Protein AF-A0A6G7YXG2-F1 (afdb_monomer)

Foldseek 3Di:
DQDFFKKWWWDPVVVVVVPDVCVVQWDFDDDDPTTIIGTARDWDDPDQWIWGWHWDADPVRDIDIDIDTHGPNGTDDMDGGDDPPDDDDPDDPDPVVVVVVVPPPD

Secondary structure (DSSP, 8-state):
----EEEEEE-HHHHHHHHHHHGGG-EE-SSTTPPEEEEESEEE-SSSEEEEEEEEE-TTS-EEEEEEEEEGGGEEEEEEE--TTS--S-----TTTHHHHTTS--

Sequence (106 aa):
MATTGYIVYLFPPAIEALGAPAQPLLQKGEGEGAEHFFVCKEVDTAGALVELTIEGRDAQGRGTEIELMIPMNMVRMIVSAHVEDAAFGFRVRTSEESAKQTNLNL

pLDDT: mean 79.03, std 17.83, range [39.31, 95.69]

Solvent-accessible surface area (backbone atoms only — not comparable to full-atom values): 6653 Å² total; per-residue (Å²): 133,89,69,64,28,34,39,40,32,45,38,77,72,36,61,66,72,58,39,76,85,47,52,88,63,50,44,68,53,81,71,90,89,43,55,44,27,37,68,24,65,47,78,47,68,89,58,88,37,31,38,34,33,30,80,47,62,47,101,85,68,46,82,38,79,44,82,44,76,42,59,53,91,32,54,69,47,77,45,80,40,71,65,92,92,59,83,86,72,94,67,83,79,56,80,70,61,70,62,54,72,76,66,78,85,124

Nearest PDB structures (foldseek):
  8apo-assembly1_An  TM=3.862E-01  e=7.333E-01  Polytomella magna
  3m1u-assembly1_B  TM=4.983E-01  e=2.526E+00  Nitratidesulfovibrio vulgaris str. Hildenborough
  8cll-assembly1_F  TM=4.288E-01  e=5.973E+00  Homo sapiens
  8ytr-assembly1_A  TM=3.240E-01  e=7.407E+00  Thioalkalivibrio paradoxus ARh 1

Radius of gyration: 15.36 Å; Cα contacts (8 Å, |Δi|>4): 148; chains: 1; bounding box: 38×34×43 Å

Mean predicted aligned error: 10.18 Å

Structure (mmCIF, N/CA/C/O backbone):
data_AF-A0A6G7YXG2-F1
#
_entry.id   AF-A0A6G7YXG2-F1
#
loop_
_atom_site.group_PDB
_atom_site.id
_atom_site.type_symbol
_atom_site.label_atom_id
_atom_site.label_alt_id
_atom_site.label_comp_id
_atom_site.label_asym_id
_atom_site.label_entity_id
_atom_site.label_seq_id
_atom_site.pdbx_PDB_ins_code
_atom_site.Cartn_x
_atom_site.Cartn_y
_atom_site.Cartn_z
_atom_site.occupancy
_atom_site.B_iso_or_equiv
_atom_site.auth_seq_id
_atom_site.auth_comp_id
_atom_site.auth_asym_id
_atom_site.auth_atom_id
_atom_site.pdbx_PDB_model_num
ATOM 1 N N . MET A 1 1 ? 8.613 3.436 17.740 1.00 39.31 1 MET A N 1
ATOM 2 C CA . MET A 1 1 ? 7.191 3.053 17.837 1.00 39.31 1 MET A CA 1
ATOM 3 C C . MET A 1 1 ? 7.017 1.837 16.955 1.00 39.31 1 MET A C 1
ATOM 5 O O . MET A 1 1 ? 7.351 1.935 15.784 1.00 39.31 1 MET A O 1
ATOM 9 N N . ALA A 1 2 ? 6.657 0.687 17.521 1.00 42.94 2 ALA A N 1
ATOM 10 C CA . ALA A 1 2 ? 6.460 -0.525 16.734 1.00 42.94 2 ALA A CA 1
ATOM 11 C C . ALA A 1 2 ? 5.064 -0.461 16.104 1.00 42.94 2 ALA A C 1
ATOM 13 O O . ALA A 1 2 ? 4.066 -0.443 16.820 1.00 42.94 2 ALA A O 1
ATOM 14 N N . THR A 1 3 ? 5.015 -0.322 14.783 1.00 53.28 3 THR A N 1
ATOM 15 C CA . THR A 1 3 ? 3.770 -0.227 14.020 1.00 53.28 3 THR A CA 1
ATOM 16 C C . THR A 1 3 ? 3.266 -1.638 13.746 1.00 53.28 3 THR A C 1
ATOM 18 O O . THR A 1 3 ? 3.894 -2.374 12.989 1.00 53.28 3 THR A O 1
ATOM 21 N N . THR A 1 4 ? 2.157 -2.026 14.373 1.00 70.06 4 THR A N 1
ATOM 22 C CA . THR A 1 4 ? 1.380 -3.194 13.943 1.00 70.06 4 THR A CA 1
ATOM 23 C C . THR A 1 4 ? 0.676 -2.829 12.636 1.00 70.06 4 THR A C 1
ATOM 25 O O . THR A 1 4 ? 0.033 -1.782 12.576 1.00 70.06 4 THR A O 1
ATOM 28 N N . GLY A 1 5 ? 0.806 -3.641 11.588 1.00 86.88 5 GLY A N 1
ATOM 29 C CA . GLY A 1 5 ? 0.164 -3.375 10.300 1.00 86.88 5 GLY A CA 1
ATOM 30 C C . GLY A 1 5 ? 0.884 -4.015 9.119 1.00 86.88 5 GLY A C 1
ATOM 31 O O . GLY A 1 5 ? 1.624 -4.992 9.261 1.00 86.88 5 GLY A O 1
ATOM 32 N N . TYR A 1 6 ? 0.666 -3.449 7.939 1.00 91.19 6 TYR A N 1
ATOM 33 C CA . TYR A 1 6 ? 1.180 -3.946 6.673 1.00 91.19 6 TYR A CA 1
ATOM 34 C C . TYR A 1 6 ? 1.957 -2.868 5.926 1.00 91.19 6 TYR A C 1
ATOM 36 O O . TYR A 1 6 ? 1.609 -1.690 5.956 1.00 91.19 6 TYR A O 1
ATOM 44 N N . ILE A 1 7 ? 2.994 -3.289 5.210 1.00 92.75 7 ILE A N 1
ATOM 45 C CA . ILE A 1 7 ? 3.711 -2.466 4.241 1.00 92.75 7 ILE A CA 1
ATOM 46 C C . ILE A 1 7 ? 3.487 -3.076 2.862 1.00 92.75 7 ILE A C 1
ATOM 48 O O . ILE A 1 7 ? 3.824 -4.238 2.633 1.00 92.75 7 ILE A O 1
ATOM 52 N N . VAL A 1 8 ? 2.911 -2.301 1.946 1.00 94.12 8 VAL A N 1
ATOM 53 C CA . VAL A 1 8 ? 2.564 -2.752 0.594 1.00 94.12 8 VAL A CA 1
ATOM 54 C C . VAL A 1 8 ? 3.457 -2.054 -0.412 1.00 94.12 8 VAL A C 1
ATOM 56 O O . VAL A 1 8 ? 3.247 -0.888 -0.731 1.00 94.12 8 VAL A O 1
ATOM 59 N N . TYR A 1 9 ? 4.455 -2.772 -0.912 1.00 94.62 9 TYR A N 1
ATOM 60 C CA . TYR A 1 9 ? 5.398 -2.291 -1.911 1.00 94.62 9 TYR A CA 1
ATOM 61 C C . TYR A 1 9 ? 4.822 -2.418 -3.315 1.00 94.62 9 TYR A C 1
ATOM 63 O O . TYR A 1 9 ? 4.234 -3.443 -3.676 1.00 94.62 9 TYR A O 1
ATOM 71 N N . LEU A 1 10 ? 5.057 -1.397 -4.131 1.00 94.94 10 LEU A N 1
ATOM 72 C CA . LEU A 1 10 ? 4.555 -1.323 -5.497 1.00 94.94 10 LEU A CA 1
ATOM 73 C C . LEU A 1 10 ? 5.654 -1.569 -6.532 1.00 94.94 10 LEU A C 1
ATOM 75 O O . LEU A 1 10 ? 6.832 -1.279 -6.310 1.00 94.94 10 LEU A O 1
ATOM 79 N N . PHE A 1 11 ? 5.262 -2.073 -7.701 1.00 94.00 11 PHE A N 1
ATOM 80 C CA . PHE A 1 11 ? 6.134 -2.042 -8.874 1.00 94.00 11 PHE A CA 1
ATOM 81 C C . PHE A 1 11 ? 6.314 -0.595 -9.372 1.00 94.00 11 PHE A C 1
ATOM 83 O O . PHE A 1 11 ? 5.360 0.181 -9.314 1.00 94.00 11 PHE A O 1
ATOM 90 N N . PRO A 1 12 ? 7.479 -0.215 -9.936 1.00 91.06 12 PRO A N 1
ATOM 91 C CA . PRO A 1 12 ? 7.710 1.155 -10.407 1.00 91.06 12 PRO A CA 1
ATOM 92 C C . PRO A 1 12 ? 6.631 1.711 -11.361 1.00 91.06 12 PRO A C 1
ATOM 94 O O . PRO A 1 12 ? 6.199 2.843 -11.140 1.00 91.06 12 PRO A O 1
ATOM 97 N N . PRO A 1 13 ? 6.108 0.946 -12.348 1.00 92.00 13 PRO A N 1
ATOM 98 C CA . PRO A 1 13 ? 5.048 1.440 -13.235 1.00 92.00 13 PRO A CA 1
ATOM 99 C C . PRO A 1 13 ? 3.722 1.754 -12.527 1.00 92.00 13 PRO A C 1
ATOM 101 O O . PRO A 1 13 ? 2.929 2.546 -13.029 1.00 92.00 13 PRO A O 1
ATOM 104 N N . ALA A 1 14 ? 3.464 1.160 -11.356 1.00 92.62 14 ALA A N 1
ATOM 105 C CA . ALA A 1 14 ? 2.246 1.432 -10.599 1.00 92.62 14 ALA A CA 1
ATOM 106 C C . ALA A 1 14 ? 2.193 2.881 -10.100 1.00 92.62 14 ALA A C 1
ATOM 108 O O . ALA A 1 14 ? 1.117 3.460 -10.022 1.00 92.62 14 ALA A O 1
ATOM 109 N N . ILE A 1 15 ? 3.345 3.484 -9.796 1.00 88.69 15 ILE A N 1
ATOM 110 C CA . ILE A 1 15 ? 3.412 4.851 -9.262 1.00 88.69 15 ILE A CA 1
ATOM 111 C C . ILE A 1 15 ? 2.922 5.867 -10.284 1.00 88.69 15 ILE A C 1
ATOM 113 O O . ILE A 1 15 ? 2.186 6.791 -9.942 1.00 88.69 15 ILE A O 1
ATOM 117 N N . GLU A 1 16 ? 3.288 5.661 -11.546 1.00 88.62 16 GLU A N 1
ATOM 118 C CA . GLU A 1 16 ? 2.791 6.470 -12.652 1.00 88.62 16 GLU A CA 1
ATOM 119 C C . GLU A 1 16 ? 1.294 6.225 -12.885 1.00 88.62 16 GLU A C 1
ATOM 121 O O . GLU A 1 16 ? 0.525 7.178 -13.001 1.00 88.62 16 GLU A O 1
ATOM 126 N N . ALA A 1 17 ? 0.861 4.959 -12.874 1.00 91.12 17 ALA A N 1
ATOM 127 C CA . ALA A 1 17 ? -0.525 4.581 -13.145 1.00 91.12 17 ALA A CA 1
ATOM 128 C C . ALA A 1 17 ? -1.527 5.059 -12.077 1.00 91.12 17 ALA A C 1
ATOM 130 O O . ALA A 1 17 ? -2.649 5.433 -12.416 1.00 91.12 17 ALA A O 1
ATOM 131 N N . LEU A 1 18 ? -1.142 5.058 -10.797 1.00 89.94 18 LEU A N 1
ATOM 132 C CA . LEU A 1 18 ? -1.992 5.522 -9.693 1.00 89.94 18 LEU A CA 1
ATOM 133 C C . LEU A 1 18 ? -2.175 7.048 -9.694 1.00 89.94 18 LEU A C 1
ATOM 135 O O . LEU A 1 18 ? -3.170 7.559 -9.175 1.00 89.94 18 LEU A O 1
ATOM 139 N N . GLY A 1 19 ? -1.235 7.779 -10.296 1.00 87.06 19 GLY A N 1
ATOM 140 C CA . GLY A 1 19 ? -1.335 9.217 -10.505 1.00 87.06 19 GLY A CA 1
ATOM 141 C C . GLY A 1 19 ? -1.405 10.044 -9.216 1.00 87.06 19 GLY A C 1
ATOM 142 O O . GLY A 1 19 ? -0.994 9.623 -8.134 1.00 87.06 19 GLY A O 1
ATOM 143 N N . ALA A 1 20 ? -1.913 11.273 -9.350 1.00 84.75 20 ALA A N 1
ATOM 144 C CA . ALA A 1 20 ? -1.920 12.282 -8.288 1.00 84.75 20 ALA A CA 1
ATOM 145 C C . ALA A 1 20 ? -2.716 11.913 -7.013 1.00 84.75 20 ALA A C 1
ATOM 147 O O . ALA A 1 20 ? -2.245 12.268 -5.933 1.00 84.75 20 ALA A O 1
ATOM 148 N N . PRO A 1 21 ? -3.868 11.211 -7.070 1.00 84.50 21 PRO A N 1
ATOM 149 C CA . PRO A 1 21 ? -4.654 10.915 -5.866 1.00 84.50 21 PRO A CA 1
ATOM 150 C C . PRO A 1 21 ? -3.950 10.011 -4.846 1.00 84.50 21 PRO A C 1
ATOM 152 O O . PRO A 1 21 ? -4.198 10.142 -3.652 1.00 84.50 21 PRO A O 1
ATOM 155 N N . ALA A 1 22 ? -3.068 9.112 -5.295 1.00 85.81 22 ALA A N 1
ATOM 156 C CA . ALA A 1 22 ? -2.359 8.188 -4.408 1.00 85.81 22 ALA A CA 1
ATOM 157 C C . ALA A 1 22 ? -1.107 8.804 -3.763 1.00 85.81 22 ALA A C 1
ATOM 159 O O . ALA A 1 22 ? -0.652 8.322 -2.728 1.00 85.81 22 ALA A O 1
ATOM 160 N N . GLN A 1 23 ? -0.556 9.876 -4.345 1.00 87.44 23 GLN A N 1
ATOM 161 C CA . GLN A 1 23 ? 0.699 10.497 -3.898 1.00 87.44 23 GLN A CA 1
ATOM 162 C C . GLN A 1 23 ? 0.716 10.884 -2.410 1.00 87.44 23 GLN A C 1
ATOM 164 O O . GLN A 1 23 ? 1.713 10.591 -1.757 1.00 87.44 23 GLN A O 1
ATOM 169 N N . PRO A 1 24 ? -0.349 11.470 -1.823 1.00 88.75 24 PRO A N 1
ATOM 170 C CA . PRO A 1 24 ? -0.341 11.833 -0.404 1.00 88.75 24 PRO A CA 1
ATOM 171 C C . PRO A 1 24 ? -0.283 10.630 0.548 1.00 88.75 24 PRO A C 1
ATOM 173 O O . PRO A 1 24 ? 0.025 10.801 1.723 1.00 88.75 24 PRO A O 1
ATOM 176 N N . LEU A 1 25 ? -0.619 9.435 0.056 1.00 89.50 25 LEU A N 1
ATOM 177 C CA . LEU A 1 25 ? -0.695 8.197 0.832 1.00 89.50 25 LEU A CA 1
ATOM 178 C C . LEU A 1 25 ? 0.567 7.338 0.674 1.00 89.50 25 LEU A C 1
ATOM 180 O O . LEU A 1 25 ? 0.809 6.440 1.480 1.00 89.50 25 LEU A O 1
ATOM 184 N N . LEU A 1 26 ? 1.359 7.597 -0.369 1.00 91.06 26 LEU A N 1
ATOM 185 C CA . LEU A 1 26 ? 2.582 6.866 -0.659 1.00 91.06 26 LEU A CA 1
ATOM 186 C C . LEU A 1 26 ? 3.720 7.347 0.235 1.00 91.06 26 LEU A C 1
ATOM 188 O O . LEU A 1 26 ? 4.025 8.536 0.319 1.00 91.06 26 LEU A O 1
ATOM 192 N N . GLN A 1 2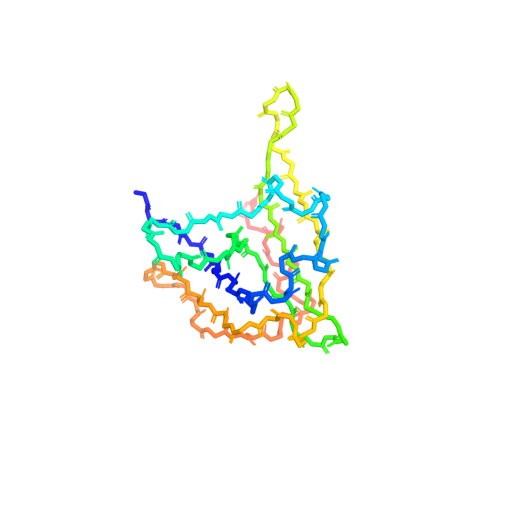7 ? 4.411 6.390 0.836 1.00 91.06 27 GLN A N 1
ATOM 193 C CA . GLN A 1 27 ? 5.721 6.614 1.416 1.00 91.06 27 GLN A CA 1
ATOM 194 C C . GLN A 1 27 ? 6.798 6.234 0.406 1.00 91.06 27 GLN A C 1
ATOM 196 O O . GLN A 1 27 ? 6.612 5.356 -0.441 1.00 91.06 27 GLN A O 1
ATOM 201 N N . LYS A 1 28 ? 7.941 6.908 0.507 1.00 88.62 28 LYS A N 1
ATOM 202 C CA . LYS A 1 28 ? 9.133 6.629 -0.284 1.00 88.62 28 LYS A CA 1
ATOM 203 C C . LYS A 1 28 ? 10.269 6.311 0.674 1.00 88.62 28 LYS A C 1
ATOM 205 O O . LYS A 1 28 ? 10.493 7.061 1.621 1.00 88.62 28 LYS A O 1
ATOM 210 N N . GLY A 1 29 ? 10.968 5.207 0.424 1.00 82.81 29 GLY A N 1
ATOM 211 C CA . GLY A 1 29 ? 12.188 4.879 1.159 1.00 82.81 29 GLY A CA 1
ATOM 212 C C . GLY A 1 29 ? 13.282 5.942 0.992 1.00 82.81 29 GLY A C 1
ATOM 213 O O . GLY A 1 29 ? 13.175 6.873 0.190 1.00 82.81 29 GLY A O 1
ATOM 214 N N . GLU A 1 30 ? 14.372 5.790 1.733 1.00 83.06 30 GLU A N 1
ATOM 215 C CA . GLU A 1 30 ? 15.527 6.680 1.619 1.00 83.06 30 GLU A CA 1
ATOM 216 C C . GLU A 1 30 ? 16.490 6.201 0.518 1.00 83.06 30 GLU A C 1
ATOM 218 O O . GLU A 1 30 ? 16.699 5.002 0.340 1.00 83.06 30 GLU A O 1
ATOM 223 N N . GLY A 1 31 ? 17.098 7.144 -0.210 1.00 78.12 31 GLY A N 1
ATOM 224 C CA . GLY A 1 31 ? 18.149 6.867 -1.198 1.00 78.12 31 GLY A CA 1
ATOM 225 C C . GLY A 1 31 ? 17.703 6.806 -2.666 1.00 78.12 31 GLY A C 1
ATOM 226 O O . GLY A 1 31 ? 16.543 7.019 -3.027 1.00 78.12 31 GLY A O 1
ATOM 227 N N . GLU A 1 32 ? 18.679 6.562 -3.541 1.00 73.50 32 GLU A N 1
ATOM 228 C CA . GLU A 1 32 ? 18.470 6.403 -4.981 1.00 73.50 32 GLU A CA 1
ATOM 229 C C . GLU A 1 32 ? 17.892 5.012 -5.281 1.00 73.50 32 GLU A C 1
ATOM 231 O O . GLU A 1 32 ? 18.358 4.009 -4.748 1.00 73.50 32 GLU A O 1
ATOM 236 N N . GLY A 1 33 ? 16.836 4.950 -6.098 1.00 74.69 33 GLY A N 1
ATOM 237 C CA . GLY A 1 33 ? 16.089 3.707 -6.333 1.00 74.69 33 GLY A CA 1
ATOM 238 C C . GLY A 1 33 ? 15.128 3.318 -5.203 1.00 74.69 33 GLY A C 1
ATOM 239 O O . GLY A 1 33 ? 14.608 2.205 -5.212 1.00 74.69 33 GLY A O 1
ATOM 240 N N . ALA A 1 34 ? 14.877 4.224 -4.251 1.00 80.44 34 ALA A N 1
ATOM 241 C CA . ALA A 1 34 ? 13.969 3.982 -3.141 1.00 80.44 34 ALA A CA 1
ATOM 242 C C . ALA A 1 34 ? 12.579 3.508 -3.592 1.00 80.44 34 ALA A C 1
ATOM 244 O O . ALA A 1 34 ? 11.943 4.090 -4.479 1.00 80.44 34 ALA A O 1
ATOM 245 N N . GLU A 1 35 ? 12.109 2.458 -2.928 1.00 87.75 35 GLU A N 1
ATOM 246 C CA . GLU A 1 35 ? 10.825 1.833 -3.206 1.00 87.75 35 GLU A CA 1
ATOM 247 C C . GLU A 1 35 ? 9.677 2.681 -2.657 1.00 87.75 35 GLU A C 1
ATOM 249 O O . GLU A 1 35 ? 9.802 3.346 -1.623 1.00 87.75 35 GLU A O 1
ATOM 254 N N . HIS A 1 36 ? 8.554 2.642 -3.367 1.00 91.75 36 HIS A N 1
ATOM 255 C CA . HIS A 1 36 ? 7.316 3.272 -2.936 1.00 91.75 36 HIS A CA 1
ATOM 256 C C . HIS A 1 36 ? 6.415 2.221 -2.304 1.00 91.75 36 HIS A C 1
ATOM 258 O O . HIS A 1 36 ? 6.262 1.116 -2.841 1.00 91.75 36 HIS A O 1
ATOM 264 N N . PHE A 1 37 ? 5.818 2.576 -1.175 1.00 94.31 37 PHE A N 1
ATOM 265 C CA . PHE A 1 37 ?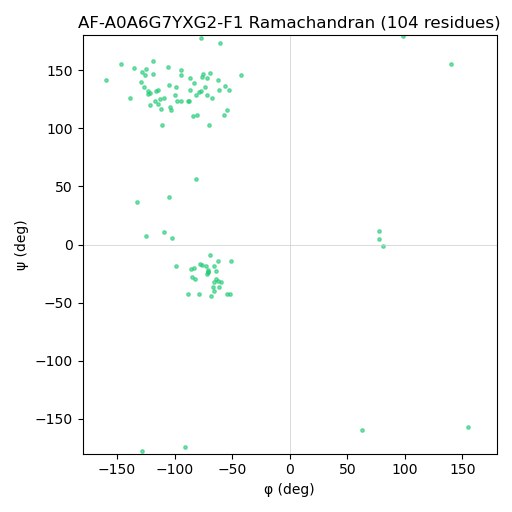 4.963 1.673 -0.427 1.00 94.31 37 PHE A CA 1
ATOM 266 C C . PHE A 1 37 ? 3.825 2.405 0.276 1.00 94.31 37 PHE A C 1
ATOM 268 O O . PHE A 1 37 ? 3.929 3.587 0.603 1.00 94.31 37 PHE A O 1
ATOM 275 N N . PHE A 1 38 ? 2.746 1.678 0.542 1.00 93.81 38 PHE A N 1
ATOM 276 C CA . PHE A 1 38 ? 1.719 2.096 1.488 1.00 93.81 38 PHE A CA 1
ATOM 277 C C . PHE A 1 38 ? 2.003 1.500 2.863 1.00 93.81 38 PHE A C 1
ATOM 279 O O . PHE A 1 38 ? 2.485 0.371 2.964 1.00 93.81 38 PHE A O 1
ATOM 286 N N . VAL A 1 39 ? 1.671 2.249 3.914 1.00 92.12 39 VAL A N 1
ATOM 287 C CA . VAL A 1 39 ? 1.559 1.715 5.274 1.00 92.12 39 VAL A CA 1
ATOM 288 C C . VAL A 1 39 ? 0.078 1.565 5.574 1.00 92.12 39 VAL A C 1
ATOM 290 O O . VAL A 1 39 ? -0.662 2.547 5.582 1.00 92.12 39 VAL A O 1
ATOM 293 N N . CYS A 1 40 ? -0.350 0.326 5.772 1.00 91.31 40 CYS A N 1
ATOM 294 C CA . CYS A 1 40 ? -1.749 -0.047 5.883 1.00 91.31 40 CYS A CA 1
ATOM 295 C C . CYS A 1 40 ? -2.024 -0.670 7.248 1.00 91.31 40 CYS A C 1
ATOM 297 O O . CYS A 1 40 ? -1.193 -1.381 7.812 1.00 91.31 40 CYS A O 1
ATOM 299 N N . LYS A 1 41 ? -3.227 -0.437 7.753 1.00 89.44 41 LYS A N 1
ATOM 300 C CA . LYS A 1 41 ? -3.775 -1.123 8.919 1.00 89.44 41 LYS A CA 1
ATOM 301 C C . LYS A 1 41 ? -4.287 -2.510 8.538 1.00 89.44 41 LYS A C 1
ATOM 303 O O . LYS A 1 41 ? -4.023 -3.473 9.250 1.00 89.44 41 LYS A O 1
ATOM 308 N N . GLU A 1 42 ? -4.968 -2.610 7.397 1.00 89.44 42 GLU A N 1
ATOM 309 C CA . GLU A 1 42 ? -5.536 -3.858 6.876 1.00 89.44 42 GLU A CA 1
ATOM 310 C C . GLU A 1 42 ? -5.253 -4.003 5.373 1.00 89.44 42 GLU A C 1
ATOM 312 O O . GLU A 1 42 ? -5.069 -3.006 4.665 1.00 89.44 42 GLU A O 1
ATOM 317 N N . VAL A 1 43 ? -5.180 -5.257 4.912 1.00 92.06 43 VAL A N 1
ATOM 318 C CA . VAL A 1 43 ? -5.007 -5.640 3.504 1.00 92.06 43 VAL A CA 1
ATOM 319 C C . VAL A 1 43 ? -5.913 -6.833 3.202 1.00 92.06 43 VAL A C 1
ATOM 321 O O . VAL A 1 43 ? -5.797 -7.861 3.871 1.00 92.06 43 VAL A O 1
ATOM 324 N N . ASP A 1 44 ? -6.755 -6.720 2.175 1.00 91.19 44 ASP A N 1
ATOM 325 C 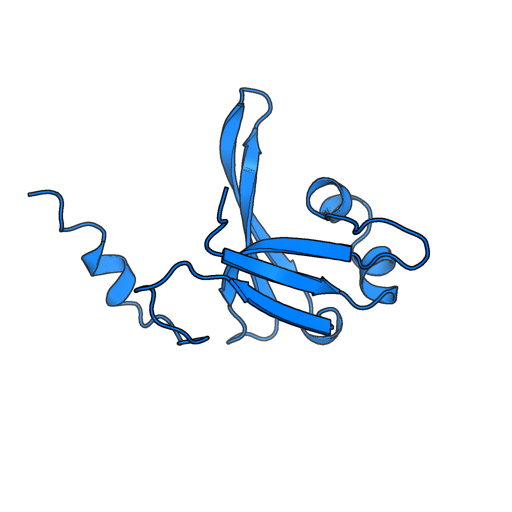CA . ASP A 1 44 ? -7.549 -7.822 1.620 1.00 91.19 44 ASP A CA 1
ATOM 326 C C . ASP A 1 44 ? -7.102 -8.126 0.180 1.00 91.19 44 ASP A C 1
ATOM 328 O O . ASP A 1 44 ? -6.904 -7.234 -0.646 1.00 91.19 44 ASP A O 1
ATOM 332 N N . THR A 1 45 ? -6.906 -9.409 -0.114 1.00 92.19 45 THR A N 1
ATOM 333 C CA . THR A 1 45 ? -6.486 -9.927 -1.423 1.00 92.19 45 THR A CA 1
ATOM 334 C C . THR A 1 45 ? -7.447 -10.978 -1.986 1.00 92.19 45 THR A C 1
ATOM 336 O O . THR A 1 45 ? -7.138 -11.597 -3.003 1.00 92.19 45 THR A O 1
ATOM 339 N N . ALA A 1 46 ? -8.603 -11.202 -1.352 1.00 88.06 46 ALA A N 1
ATOM 340 C CA . ALA A 1 46 ? -9.579 -12.206 -1.771 1.00 88.06 46 ALA A CA 1
ATOM 341 C C . ALA A 1 46 ? -10.310 -11.835 -3.077 1.00 88.06 46 ALA A C 1
ATOM 343 O O . ALA A 1 46 ? -10.852 -12.713 -3.753 1.00 88.06 46 ALA A O 1
ATOM 344 N N . GLY A 1 47 ? -10.340 -10.546 -3.427 1.00 86.31 47 GLY A N 1
ATOM 345 C CA . GLY A 1 47 ? -11.010 -10.010 -4.609 1.00 86.31 47 GLY A CA 1
ATOM 346 C C . GLY A 1 47 ? -10.138 -9.923 -5.868 1.00 86.31 47 GLY A C 1
ATOM 347 O O . GLY A 1 47 ? -8.986 -10.347 -5.919 1.00 86.31 47 GLY A O 1
ATOM 348 N N . ALA A 1 48 ? -10.705 -9.326 -6.923 1.00 89.69 48 ALA A N 1
ATOM 349 C CA . ALA A 1 48 ? -9.979 -9.017 -8.164 1.00 89.69 48 ALA A CA 1
ATOM 350 C C . ALA A 1 48 ? -8.993 -7.840 -8.010 1.00 89.69 48 ALA A C 1
ATOM 352 O O . ALA A 1 48 ? -8.098 -7.652 -8.836 1.00 89.69 48 ALA A O 1
ATOM 353 N N . LEU A 1 49 ? -9.183 -7.040 -6.963 1.00 94.38 49 LEU A N 1
ATOM 354 C CA . LEU A 1 49 ? -8.329 -5.933 -6.566 1.00 94.38 49 LEU A CA 1
ATOM 355 C C . LEU A 1 49 ? -7.780 -6.225 -5.170 1.00 94.38 49 LEU A C 1
ATOM 357 O O . LEU A 1 49 ? -8.355 -7.008 -4.418 1.00 94.38 49 LEU A O 1
ATOM 361 N N . VAL A 1 50 ? -6.661 -5.588 -4.850 1.00 95.31 50 VAL A N 1
ATOM 362 C CA . VAL A 1 50 ? -6.128 -5.541 -3.493 1.00 95.31 50 VAL A CA 1
ATOM 363 C C . VAL A 1 50 ? -6.760 -4.346 -2.799 1.00 95.31 50 VAL A C 1
ATOM 365 O O . VAL A 1 50 ? -6.651 -3.221 -3.295 1.00 95.31 50 VAL A O 1
ATOM 368 N N . GLU A 1 51 ? -7.413 -4.595 -1.673 1.00 95.44 51 GLU A N 1
ATOM 369 C CA . GLU A 1 51 ? -8.062 -3.573 -0.856 1.00 95.44 51 GLU A CA 1
ATOM 370 C C . GLU A 1 51 ? -7.145 -3.225 0.315 1.00 95.44 51 GLU A C 1
ATOM 372 O O . GLU A 1 51 ? -6.624 -4.106 1.000 1.00 95.44 51 GLU A O 1
ATOM 377 N N . LEU A 1 52 ? -6.894 -1.934 0.508 1.00 94.00 52 LEU A N 1
ATOM 378 C CA . LEU A 1 52 ? -5.975 -1.395 1.500 1.00 94.00 52 LEU A CA 1
ATOM 379 C C . LEU A 1 52 ? -6.719 -0.423 2.404 1.00 94.00 52 LEU A C 1
ATOM 381 O O . LEU A 1 52 ? -7.320 0.535 1.919 1.00 94.00 52 LEU A O 1
ATOM 385 N N . THR A 1 53 ? -6.586 -0.609 3.712 1.00 93.38 53 THR A N 1
ATOM 386 C CA . THR A 1 53 ? -7.099 0.333 4.709 1.00 93.38 53 THR A CA 1
ATOM 387 C C . THR A 1 53 ? -5.941 1.141 5.279 1.00 93.38 53 THR A C 1
ATOM 389 O O . THR A 1 53 ? -5.024 0.581 5.885 1.00 93.38 53 THR A O 1
ATOM 392 N N . ILE A 1 54 ? -5.967 2.460 5.093 1.00 92.00 54 ILE A N 1
ATOM 393 C CA . ILE A 1 54 ? -4.914 3.394 5.509 1.00 92.00 54 ILE A CA 1
ATOM 394 C C . ILE A 1 54 ? -5.475 4.356 6.556 1.00 92.00 54 ILE A C 1
ATOM 396 O O . ILE A 1 54 ? -6.532 4.958 6.369 1.00 92.00 54 ILE A O 1
ATOM 400 N N . GLU A 1 55 ? -4.746 4.538 7.655 1.00 89.31 55 GLU A N 1
ATOM 401 C CA . GLU A 1 55 ? -5.074 5.564 8.642 1.00 89.31 55 GLU A CA 1
ATOM 402 C C . GLU A 1 55 ? -4.546 6.926 8.185 1.00 89.31 55 GLU A C 1
ATOM 404 O O . GLU A 1 55 ? -3.371 7.088 7.853 1.00 89.31 55 GLU A O 1
ATOM 409 N N . GLY A 1 56 ? -5.423 7.923 8.188 1.00 84.62 56 GLY A N 1
ATOM 410 C CA . GLY A 1 56 ? -5.110 9.298 7.832 1.00 84.62 56 GLY A CA 1
ATOM 411 C C . GLY A 1 56 ? -5.571 10.289 8.893 1.00 84.62 56 GLY A C 1
ATOM 412 O O . GLY A 1 56 ? -6.143 9.944 9.932 1.00 84.62 56 GLY A O 1
ATOM 413 N N . ARG A 1 57 ? -5.351 11.572 8.604 1.00 82.12 57 ARG A N 1
ATOM 414 C CA . ARG A 1 57 ? -5.937 12.682 9.358 1.00 82.12 57 ARG A CA 1
ATOM 415 C C . ARG A 1 57 ? -6.595 13.661 8.404 1.00 82.12 57 ARG A C 1
ATOM 417 O O . ARG A 1 57 ? -6.046 13.944 7.343 1.00 82.12 57 ARG A O 1
ATOM 424 N N . ASP A 1 58 ? -7.756 14.173 8.788 1.00 82.81 58 ASP A N 1
ATOM 425 C CA . ASP A 1 58 ? -8.402 15.253 8.050 1.00 82.81 58 ASP A CA 1
ATOM 426 C C . ASP A 1 58 ? -7.745 16.617 8.336 1.00 82.81 58 ASP A C 1
ATOM 428 O O . ASP A 1 58 ? -6.827 16.742 9.153 1.00 82.81 58 ASP A O 1
ATOM 432 N N . ALA A 1 59 ? -8.233 17.667 7.670 1.00 82.94 59 ALA A N 1
ATOM 433 C CA . ALA A 1 59 ? -7.713 19.029 7.813 1.00 82.94 59 AL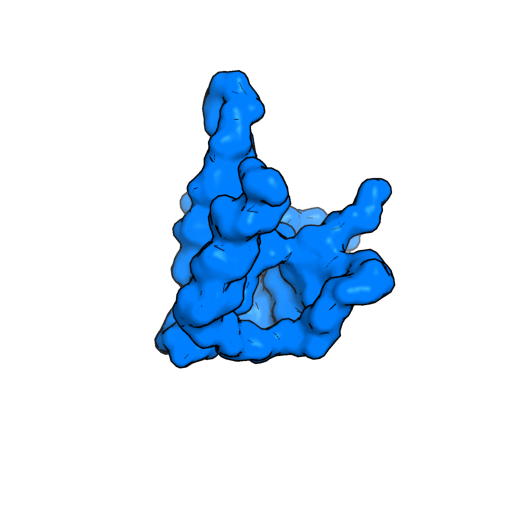A A CA 1
ATOM 434 C C . ALA A 1 59 ? -7.857 19.607 9.238 1.00 82.94 59 ALA A C 1
ATOM 436 O O . ALA A 1 59 ? -7.236 20.617 9.560 1.00 82.94 59 ALA A O 1
ATOM 437 N N . GLN A 1 60 ? -8.669 18.984 10.093 1.00 86.88 60 GLN A N 1
ATOM 438 C CA . GLN A 1 60 ? -8.905 19.359 11.484 1.00 86.88 60 GLN A CA 1
ATOM 439 C C . GLN A 1 60 ? -8.141 18.446 12.460 1.00 86.88 60 GLN A C 1
ATOM 441 O O . GLN A 1 60 ? -8.303 18.565 13.674 1.00 86.88 60 GLN A O 1
ATOM 446 N N . GLY A 1 61 ? -7.303 17.538 11.946 1.00 84.44 61 GLY A N 1
ATOM 447 C CA . GLY A 1 61 ? -6.497 16.604 12.728 1.00 84.44 61 GLY A CA 1
ATOM 448 C C . GLY A 1 61 ? -7.272 15.400 13.273 1.00 84.44 61 GLY A C 1
ATOM 449 O O . GLY A 1 61 ? -6.688 14.598 14.014 1.00 84.44 61 GLY A O 1
ATOM 450 N N . ARG A 1 62 ? -8.554 15.247 12.914 1.00 87.00 62 ARG A N 1
ATOM 451 C CA . ARG A 1 62 ? -9.370 14.091 13.303 1.00 87.00 62 ARG A CA 1
ATOM 452 C C . ARG A 1 62 ? -8.904 12.869 12.520 1.00 87.00 62 ARG A C 1
ATOM 454 O O . ARG A 1 62 ? -8.517 12.984 11.359 1.00 87.00 62 ARG A O 1
ATOM 461 N N . GLY A 1 63 ? -8.922 11.707 13.169 1.00 84.56 63 GLY A N 1
ATOM 462 C CA . GLY A 1 63 ? -8.601 10.446 12.506 1.00 84.56 63 GLY A CA 1
ATOM 463 C C . GLY A 1 63 ? -9.597 10.170 11.384 1.00 84.56 63 GLY A C 1
ATOM 464 O O . GLY A 1 63 ? -10.803 10.305 11.589 1.00 84.56 63 GLY A O 1
ATOM 465 N N . THR A 1 64 ? -9.087 9.804 10.215 1.00 87.69 64 THR A N 1
ATOM 466 C CA . THR A 1 64 ? -9.891 9.298 9.101 1.00 87.69 64 THR A CA 1
ATOM 467 C C . THR A 1 64 ? -9.353 7.945 8.680 1.00 87.69 64 THR A C 1
ATOM 469 O O . THR A 1 64 ? -8.159 7.678 8.804 1.00 87.69 64 THR A O 1
ATOM 472 N N . GLU A 1 65 ? -10.234 7.108 8.156 1.00 90.19 65 GLU A N 1
ATOM 473 C CA . GLU A 1 65 ? -9.865 5.866 7.495 1.00 90.19 65 GLU A CA 1
ATOM 474 C C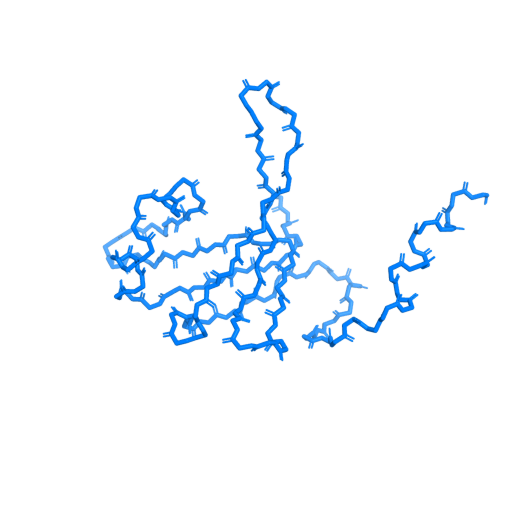 . GLU A 1 65 ? -10.027 6.063 5.986 1.00 90.19 65 GLU A C 1
ATOM 476 O O . GLU A 1 65 ? -10.964 6.732 5.542 1.00 90.19 65 GLU A O 1
ATOM 481 N N . ILE A 1 66 ? -9.061 5.578 5.214 1.00 91.38 66 ILE A N 1
ATOM 482 C CA . ILE A 1 66 ? -9.033 5.686 3.758 1.00 91.38 66 ILE A CA 1
ATOM 483 C C . ILE A 1 66 ? -8.980 4.270 3.202 1.00 91.38 66 ILE A C 1
ATOM 485 O O . ILE A 1 66 ? -8.033 3.534 3.477 1.00 91.38 66 ILE A O 1
ATOM 489 N N . GLU A 1 67 ? -9.979 3.915 2.404 1.00 92.75 67 GLU A N 1
ATOM 490 C CA . GLU A 1 67 ? -10.048 2.642 1.693 1.00 92.75 67 GLU A CA 1
ATOM 491 C C . GLU A 1 67 ? 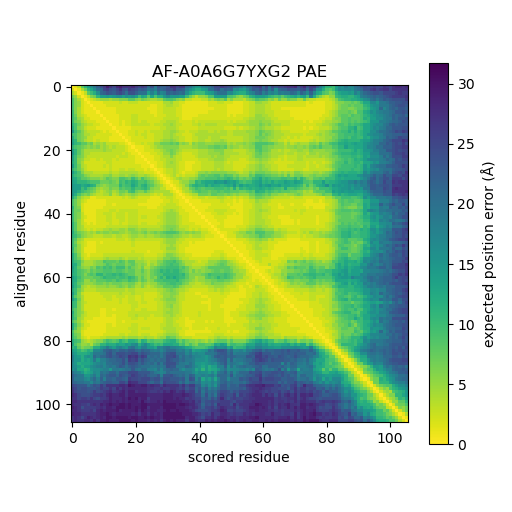-9.571 2.844 0.250 1.00 92.75 67 GLU A C 1
ATOM 493 O O . GLU A 1 67 ? -10.081 3.702 -0.477 1.00 92.75 67 GLU A O 1
ATOM 498 N N . LEU A 1 68 ? -8.563 2.076 -0.164 1.00 92.06 68 LEU A N 1
ATOM 499 C CA . LEU A 1 68 ? -7.989 2.129 -1.505 1.00 92.06 68 LEU A CA 1
ATOM 500 C C . LEU A 1 68 ? -8.063 0.752 -2.161 1.00 92.06 68 LEU A C 1
ATOM 502 O O . LEU A 1 68 ? -7.625 -0.236 -1.584 1.00 92.06 68 LEU A O 1
ATOM 506 N N . MET A 1 69 ? -8.535 0.702 -3.404 1.00 94.19 69 MET A N 1
ATOM 507 C CA . MET A 1 69 ? -8.497 -0.510 -4.221 1.00 94.19 69 MET A CA 1
ATOM 508 C C . MET A 1 69 ? -7.479 -0.338 -5.343 1.00 94.19 69 MET A C 1
ATOM 510 O O . MET A 1 69 ? -7.566 0.618 -6.117 1.00 94.19 69 MET A O 1
ATOM 514 N N . ILE A 1 70 ? -6.535 -1.272 -5.460 1.00 94.25 70 ILE A N 1
ATOM 515 C CA . ILE A 1 70 ? -5.535 -1.266 -6.533 1.00 94.25 70 ILE A CA 1
ATOM 516 C C . ILE A 1 70 ? -5.468 -2.614 -7.258 1.00 94.25 70 ILE A C 1
ATOM 518 O O . ILE A 1 70 ? -5.682 -3.663 -6.650 1.00 94.25 70 ILE A O 1
ATOM 522 N N . PRO A 1 71 ? -5.148 -2.630 -8.561 1.00 95.31 71 PRO A N 1
ATOM 523 C CA . PRO A 1 71 ? -4.894 -3.868 -9.286 1.00 95.31 71 PRO A CA 1
ATOM 524 C C . PRO A 1 71 ? -3.784 -4.711 -8.648 1.00 95.31 71 PRO A C 1
ATOM 526 O O . PRO A 1 71 ? -2.714 -4.204 -8.315 1.00 95.31 71 PRO A O 1
ATOM 529 N N . MET A 1 72 ? -3.996 -6.025 -8.541 1.00 94.06 72 MET A N 1
ATOM 530 C CA . MET A 1 72 ? -3.016 -6.934 -7.931 1.00 94.06 72 MET A CA 1
ATOM 531 C C . MET A 1 72 ? -1.662 -6.926 -8.657 1.00 94.06 72 MET A C 1
ATOM 533 O O . MET A 1 72 ? -0.619 -7.030 -8.021 1.00 94.06 72 MET A O 1
ATOM 537 N N . ASN A 1 73 ? -1.653 -6.725 -9.978 1.00 94.56 73 ASN A N 1
ATOM 538 C C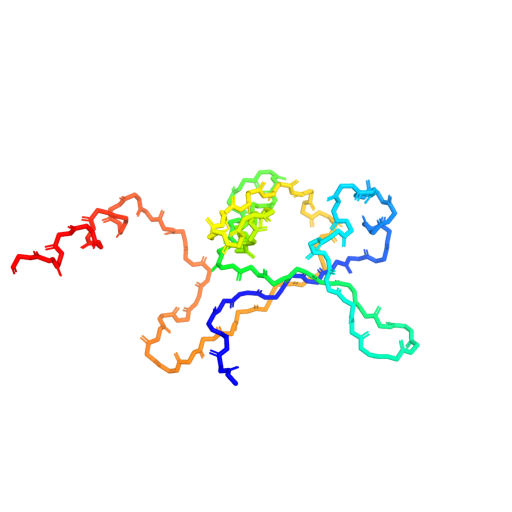A . ASN A 1 73 ? -0.424 -6.637 -10.775 1.00 94.56 73 ASN A CA 1
ATOM 539 C C . ASN A 1 73 ? 0.414 -5.370 -10.505 1.00 94.56 73 ASN A C 1
ATOM 541 O O . ASN A 1 73 ? 1.536 -5.275 -10.997 1.00 94.56 73 ASN A O 1
ATOM 545 N N . MET A 1 74 ? -0.108 -4.404 -9.745 1.00 95.69 74 MET A N 1
ATOM 546 C CA . MET A 1 74 ? 0.642 -3.231 -9.290 1.00 95.69 74 MET A CA 1
ATOM 547 C C . MET A 1 74 ? 1.413 -3.495 -7.993 1.00 95.69 74 MET A C 1
ATOM 549 O O . MET A 1 74 ? 2.388 -2.796 -7.707 1.00 95.69 74 MET A O 1
ATOM 553 N N . VAL A 1 75 ? 1.004 -4.508 -7.225 1.00 95.19 75 VAL A N 1
ATOM 554 C CA . VAL A 1 75 ? 1.604 -4.859 -5.939 1.00 95.19 75 VAL A CA 1
ATOM 555 C C . VAL A 1 75 ? 2.775 -5.806 -6.155 1.00 95.19 75 VAL A C 1
ATOM 557 O O . VAL A 1 75 ? 2.631 -6.882 -6.729 1.00 95.19 75 VAL A O 1
ATOM 560 N N . ARG A 1 76 ? 3.949 -5.410 -5.664 1.00 94.62 76 ARG A N 1
ATOM 561 C CA . ARG A 1 76 ? 5.163 -6.224 -5.718 1.00 94.62 76 ARG A CA 1
ATOM 562 C C . ARG A 1 76 ? 5.291 -7.146 -4.513 1.00 94.62 76 ARG A C 1
ATOM 564 O O . ARG A 1 76 ? 5.717 -8.287 -4.666 1.00 94.62 76 ARG A O 1
ATOM 571 N N . MET A 1 77 ? 4.989 -6.641 -3.319 1.00 94.12 77 MET A N 1
ATOM 572 C CA . MET A 1 77 ? 5.177 -7.373 -2.066 1.00 94.12 77 MET A CA 1
ATOM 573 C C . MET A 1 77 ? 4.307 -6.779 -0.960 1.00 94.12 77 MET A C 1
ATOM 575 O O . MET A 1 77 ? 4.197 -5.562 -0.852 1.00 94.12 77 MET A O 1
ATOM 579 N N . ILE A 1 78 ? 3.739 -7.637 -0.112 1.00 93.31 78 ILE A N 1
ATOM 580 C CA . ILE A 1 78 ? 3.023 -7.245 1.106 1.00 93.31 78 ILE A CA 1
ATOM 581 C C . ILE A 1 78 ? 3.785 -7.827 2.297 1.00 93.31 78 ILE A C 1
ATOM 583 O O . ILE A 1 78 ? 4.011 -9.035 2.360 1.00 93.31 78 ILE A O 1
ATOM 587 N N . VAL A 1 79 ? 4.185 -6.972 3.236 1.00 90.19 79 VAL A N 1
ATOM 588 C CA . VAL A 1 79 ? 4.900 -7.345 4.462 1.00 90.19 79 VAL A CA 1
ATOM 589 C C . VAL A 1 79 ? 3.987 -7.094 5.650 1.00 90.19 79 VAL A C 1
ATOM 591 O O . VAL A 1 79 ? 3.523 -5.977 5.830 1.00 90.19 79 VAL A O 1
ATOM 594 N N . SER A 1 80 ? 3.750 -8.107 6.479 1.00 86.75 80 SER A N 1
ATOM 595 C CA . SER A 1 80 ? 3.033 -7.953 7.746 1.00 86.75 80 SER A CA 1
ATOM 596 C C . SER A 1 80 ? 4.026 -7.749 8.892 1.00 86.75 80 SER A C 1
ATOM 598 O O . SER A 1 80 ? 4.866 -8.619 9.125 1.00 86.75 80 SER A O 1
ATOM 600 N N . ALA A 1 81 ? 3.908 -6.654 9.638 1.00 73.56 81 ALA A N 1
ATOM 601 C CA . ALA A 1 81 ? 4.676 -6.407 10.854 1.00 73.56 81 ALA A CA 1
ATOM 602 C C . ALA A 1 81 ? 3.729 -6.457 12.055 1.00 73.56 81 ALA A C 1
ATOM 604 O O . ALA A 1 81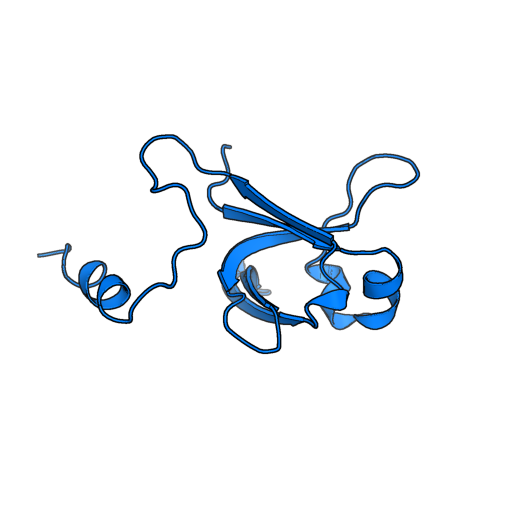 ? 2.805 -5.657 12.168 1.00 73.56 81 ALA A O 1
ATOM 605 N N . HIS A 1 82 ? 3.945 -7.422 12.941 1.00 70.94 82 HIS A N 1
ATOM 606 C CA . HIS A 1 82 ? 3.166 -7.586 14.161 1.00 70.94 82 HIS A CA 1
ATOM 607 C C . HIS A 1 82 ? 4.126 -7.649 15.349 1.00 70.94 82 HIS A C 1
ATOM 609 O O . HIS A 1 82 ? 5.158 -8.316 15.271 1.00 70.94 82 HIS A O 1
ATOM 615 N N . VAL A 1 83 ? 3.803 -6.940 16.432 1.00 57.62 83 VAL A N 1
ATOM 616 C CA . VAL A 1 83 ? 4.458 -7.149 17.733 1.00 57.62 83 VAL A CA 1
ATOM 617 C C . VAL A 1 83 ? 3.870 -8.434 18.335 1.00 57.62 83 VAL A C 1
ATOM 619 O O . VAL A 1 83 ? 2.704 -8.731 18.074 1.00 57.62 83 VAL A O 1
ATOM 622 N N . GLU A 1 84 ? 4.690 -9.217 19.044 1.00 54.84 84 GLU A N 1
ATOM 623 C CA . GLU A 1 84 ? 4.373 -10.565 19.555 1.00 54.84 84 GLU A CA 1
ATOM 624 C C . GLU A 1 84 ? 2.954 -10.694 20.164 1.00 54.84 84 GLU A C 1
ATOM 626 O O . GLU A 1 84 ? 2.441 -9.754 20.766 1.00 54.84 84 GLU A O 1
ATOM 631 N N . ASP A 1 85 ? 2.348 -11.879 19.983 1.00 54.78 85 ASP A N 1
ATOM 632 C CA . ASP A 1 85 ? 0.965 -12.307 20.305 1.00 54.78 85 ASP A CA 1
ATOM 633 C C . ASP A 1 85 ? -0.173 -11.948 19.330 1.00 54.78 85 ASP A C 1
ATOM 635 O O . ASP A 1 85 ? -1.301 -12.415 19.509 1.00 54.78 85 ASP A O 1
ATOM 639 N N . ALA A 1 86 ? 0.084 -11.234 18.231 1.00 54.41 86 ALA A N 1
ATOM 640 C CA . ALA A 1 86 ? -0.897 -11.152 17.144 1.00 54.41 86 ALA A CA 1
ATOM 641 C C . ALA A 1 86 ? -0.743 -12.332 16.165 1.00 54.41 86 ALA A C 1
ATOM 643 O O . ALA A 1 86 ? 0.363 -12.674 15.743 1.00 54.41 86 ALA A O 1
ATOM 644 N N . ALA A 1 87 ? -1.860 -12.974 15.807 1.00 54.19 87 ALA A N 1
ATOM 645 C CA . ALA A 1 87 ? -1.880 -14.127 14.911 1.00 54.19 87 ALA A CA 1
ATOM 646 C C . ALA A 1 87 ? -1.180 -13.809 13.575 1.00 54.19 87 ALA A C 1
ATOM 648 O O . ALA A 1 87 ? -1.641 -12.978 12.798 1.00 54.19 87 ALA A O 1
ATOM 649 N N . PHE A 1 88 ? -0.070 -14.494 13.296 1.00 52.38 88 PHE A N 1
ATOM 650 C CA . PHE A 1 88 ? 0.619 -14.417 12.010 1.00 52.38 88 PHE A CA 1
ATOM 651 C C . PHE A 1 88 ? -0.248 -15.036 10.900 1.00 52.38 88 PHE A C 1
ATOM 653 O O . PHE A 1 88 ? -0.643 -16.201 10.997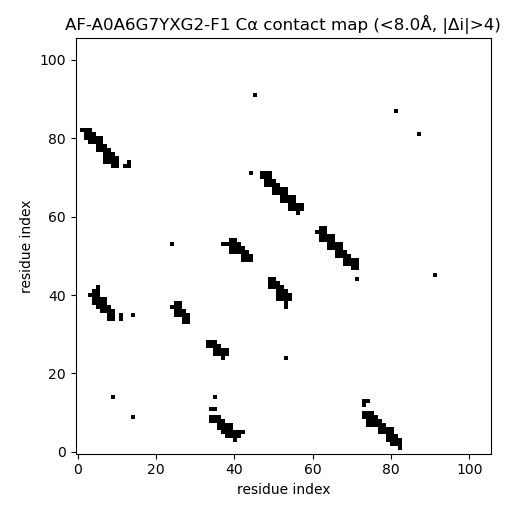 1.00 52.38 88 PHE A O 1
ATOM 660 N N . GLY A 1 89 ? -0.504 -14.288 9.822 1.00 53.91 89 GLY A N 1
ATOM 661 C CA . GLY A 1 89 ? -1.037 -14.828 8.567 1.00 53.91 89 GLY A CA 1
ATOM 662 C C . GLY A 1 89 ? -2.088 -13.959 7.872 1.00 53.91 89 GLY A C 1
ATOM 663 O O . GLY A 1 89 ? -2.821 -13.205 8.498 1.00 53.91 89 GLY A O 1
ATOM 664 N N . PHE A 1 90 ? -2.200 -14.129 6.554 1.00 60.25 90 PHE A N 1
ATOM 665 C CA . PHE A 1 90 ? -3.195 -13.488 5.682 1.00 60.25 90 PHE A CA 1
ATOM 666 C C . PHE A 1 90 ? -4.537 -14.234 5.735 1.00 60.25 90 PHE A C 1
ATOM 668 O O . PHE A 1 90 ? -5.001 -14.787 4.737 1.00 60.25 90 PHE A O 1
ATOM 675 N N . ARG A 1 91 ? -5.114 -14.389 6.930 1.00 56.44 91 ARG A N 1
ATOM 676 C CA . ARG A 1 91 ? -6.354 -15.159 7.076 1.00 56.44 91 ARG A CA 1
ATOM 677 C C . ARG A 1 91 ? -7.529 -14.361 6.517 1.00 56.44 91 ARG A C 1
ATOM 679 O O . ARG A 1 91 ? -7.690 -13.191 6.841 1.00 56.44 91 ARG A O 1
ATOM 686 N N . VAL A 1 92 ? -8.389 -15.033 5.753 1.00 49.22 92 VAL A N 1
ATOM 687 C CA . VAL A 1 92 ? -9.733 -14.536 5.438 1.00 49.22 92 VAL A CA 1
ATOM 688 C C . VAL A 1 92 ? -10.443 -14.289 6.765 1.00 49.22 92 VAL A C 1
ATOM 690 O O . VAL A 1 92 ? -10.719 -15.243 7.500 1.00 49.22 92 VAL A O 1
ATOM 693 N N . ARG A 1 93 ? -10.712 -13.022 7.097 1.00 55.44 93 ARG A N 1
ATOM 694 C CA . ARG A 1 93 ? -11.568 -12.704 8.238 1.00 55.44 93 ARG A CA 1
ATOM 695 C C . ARG A 1 93 ? -12.986 -13.099 7.861 1.00 55.44 93 ARG A C 1
ATOM 697 O O . ARG A 1 93 ? -13.661 -12.428 7.090 1.00 55.44 93 ARG A O 1
ATOM 704 N N . THR A 1 94 ? -13.436 -14.235 8.378 1.00 55.22 94 THR A N 1
ATOM 705 C CA . THR A 1 94 ? -14.856 -14.577 8.358 1.00 55.22 94 THR A CA 1
ATOM 706 C C . THR A 1 94 ? -15.611 -13.528 9.170 1.00 55.22 94 THR A C 1
ATOM 708 O O . THR A 1 94 ? -15.131 -13.099 10.220 1.00 55.22 94 THR A O 1
ATOM 711 N N . SER A 1 95 ? -16.802 -13.139 8.716 1.00 52.56 95 SER A N 1
ATOM 712 C CA . SER A 1 95 ? -17.649 -12.085 9.304 1.00 52.56 95 SER A CA 1
ATOM 713 C C . SER A 1 95 ? -17.914 -12.210 10.816 1.00 52.56 95 SER A C 1
ATOM 715 O O . SER A 1 95 ? -18.354 -11.257 11.451 1.00 52.56 95 SER A O 1
ATOM 717 N N . GLU A 1 96 ? -17.634 -13.363 11.419 1.00 48.84 96 GLU A N 1
ATOM 718 C CA . GLU A 1 96 ? -17.779 -13.624 12.853 1.00 48.84 96 GLU A CA 1
ATOM 719 C C . GLU A 1 96 ? -16.743 -12.906 13.739 1.00 48.84 96 GLU A C 1
ATOM 721 O O . GLU A 1 96 ? -17.015 -12.660 14.914 1.00 48.84 96 GLU A O 1
ATOM 726 N N . GLU A 1 97 ? -15.570 -12.532 13.216 1.00 50.31 97 GLU A N 1
ATOM 727 C CA . GLU A 1 97 ? -14.494 -11.952 14.039 1.00 50.31 97 GLU A CA 1
ATOM 728 C C . GLU A 1 97 ? -14.693 -10.446 14.297 1.00 50.31 97 GLU A C 1
ATOM 730 O O . GLU A 1 97 ? -14.391 -9.952 15.383 1.00 50.31 97 GLU A O 1
ATOM 735 N N . SER A 1 98 ? -15.336 -9.739 13.359 1.00 45.19 98 SER A N 1
ATOM 736 C CA . SER A 1 98 ? -15.775 -8.343 13.537 1.00 45.19 98 SER A CA 1
ATOM 737 C C . SER A 1 98 ? -16.809 -8.204 14.672 1.00 45.19 98 SER A C 1
ATOM 739 O O . SER A 1 98 ? -16.799 -7.229 15.420 1.00 45.19 98 SER A O 1
ATOM 741 N N . ALA A 1 99 ? -17.639 -9.232 14.895 1.00 50.06 99 ALA A N 1
ATOM 742 C CA . ALA A 1 99 ? -18.688 -9.225 15.919 1.00 50.06 99 ALA A CA 1
ATOM 743 C C . ALA A 1 99 ? -18.181 -9.436 17.363 1.00 50.06 99 ALA A C 1
ATOM 745 O O . ALA A 1 99 ? -18.899 -9.128 18.322 1.00 50.06 99 ALA A O 1
ATOM 746 N N . LYS A 1 100 ? -16.956 -9.950 17.553 1.00 42.38 100 LYS A N 1
ATOM 747 C CA . LYS A 1 100 ? -16.385 -10.173 18.895 1.00 42.38 100 LYS A CA 1
ATOM 748 C C . LYS A 1 100 ? -15.711 -8.934 19.481 1.00 42.38 100 LYS A C 1
ATOM 750 O O . LYS A 1 100 ? -15.745 -8.770 20.698 1.00 42.38 100 LYS A O 1
ATOM 755 N N . GLN A 1 101 ? -15.188 -8.025 18.656 1.00 48.78 101 GLN A N 1
ATOM 756 C CA . GLN A 1 101 ? -14.531 -6.810 19.155 1.00 48.78 101 GLN A CA 1
ATOM 757 C C . GLN A 1 101 ? -15.528 -5.790 19.735 1.00 48.78 101 GLN A C 1
ATOM 759 O O . GLN A 1 101 ? -15.175 -5.008 20.613 1.00 48.78 101 GLN A O 1
ATOM 764 N N . THR A 1 102 ? -16.793 -5.820 19.302 1.00 45.09 102 THR A N 1
ATOM 765 C CA . THR A 1 102 ? -17.845 -4.922 19.811 1.00 45.09 102 THR A CA 1
ATOM 766 C C . THR A 1 102 ? -18.398 -5.342 21.180 1.00 45.09 102 THR A C 1
ATOM 768 O O . THR A 1 102 ? -18.995 -4.518 21.864 1.00 45.09 102 THR A O 1
ATOM 771 N N . ASN A 1 103 ? -18.183 -6.587 21.626 1.00 43.69 103 ASN A N 1
ATOM 772 C CA . ASN A 1 103 ? -18.824 -7.121 22.838 1.00 43.69 103 ASN A CA 1
ATOM 773 C C . ASN A 1 103 ? -17.889 -7.329 24.042 1.00 43.69 103 ASN A C 1
ATOM 775 O O . ASN A 1 103 ? -18.313 -7.919 25.031 1.00 43.69 103 ASN A O 1
ATOM 779 N N . LEU A 1 104 ? -16.651 -6.826 24.008 1.00 45.56 104 LEU A N 1
ATOM 780 C CA . LEU A 1 104 ? -15.734 -6.885 25.157 1.00 45.56 104 LEU A CA 1
ATOM 781 C C . LEU A 1 104 ? -15.591 -5.530 25.873 1.00 45.56 104 LEU A C 1
ATOM 783 O O . LEU A 1 104 ? -14.492 -5.141 26.244 1.00 45.56 104 LEU A O 1
ATOM 787 N N . ASN A 1 105 ? -16.707 -4.811 26.041 1.00 44.31 105 ASN A N 1
ATOM 788 C CA . ASN A 1 105 ? -16.823 -3.602 26.872 1.00 44.31 105 ASN A CA 1
ATOM 789 C C . ASN A 1 105 ? -18.070 -3.659 27.788 1.00 44.31 105 ASN A C 1
ATOM 791 O O . ASN A 1 105 ? -18.726 -2.640 28.010 1.00 44.31 105 ASN A O 1
ATOM 795 N N . LEU A 1 106 ? -18.413 -4.847 28.299 1.00 43.00 106 LEU A N 1
ATOM 796 C CA . LEU A 1 106 ? -19.367 -5.018 29.403 1.00 43.00 106 LEU A CA 1
ATOM 797 C C . LEU A 1 106 ? -18.632 -5.487 30.656 1.00 43.00 106 LEU A C 1
ATOM 799 O O . LEU A 1 106 ? -17.924 -6.514 30.556 1.00 43.00 106 LEU A O 1
#